Protein AF-A0A7C9ATZ8-F1 (afdb_monomer)

Nearest PDB structures (foldseek):
  5lpb-assembly1_A  TM=9.122E-01  e=1.157E-03  Arabidopsis thaliana
  5lpy-assembly1_A  TM=8.855E-01  e=8.887E-04  Arabidopsis thaliana
  7xdw-assembly2_B  TM=9.129E-01  e=1.720E-03  Arabidopsis thaliana
  4oh4-assembly1_A  TM=7.050E-01  e=2.556E-03  Arabidopsis thaliana
  4l68-assembly2_B  TM=7.788E-01  e=1.092E-02  Arabidopsis thaliana

Secondary structure (DSSP, 8-state):
---S------SSHHHHHHHHHHHHHHHHHHHHHHHHHHHTTS----------------TTSPPP--HHHHHHHTTTT-GGGEEEEETTEEEEEEEEETTEEEEEEEEE-TT--

Structure (mmCIF, N/CA/C/O backbone):
data_AF-A0A7C9ATZ8-F1
#
_entry.id   AF-A0A7C9ATZ8-F1
#
loop_
_atom_site.group_PDB
_atom_site.id
_atom_site.type_symbol
_atom_site.label_atom_id
_atom_site.label_alt_id
_atom_site.label_comp_id
_atom_site.label_asym_id
_atom_site.label_entity_id
_atom_site.label_seq_id
_atom_site.pdbx_PDB_ins_code
_atom_site.Cartn_x
_atom_site.Cartn_y
_atom_site.Cartn_z
_atom_site.occupancy
_atom_site.B_iso_or_equiv
_atom_site.auth_seq_id
_atom_site.auth_comp_id
_atom_site.auth_asym_id
_atom_site.auth_atom_id
_atom_site.pdbx_PDB_model_num
ATOM 1 N N . SER A 1 1 ? -59.088 -15.092 69.785 1.00 48.22 1 SER A N 1
ATOM 2 C CA . SER A 1 1 ? -58.626 -14.374 68.581 1.00 48.22 1 SER A CA 1
ATOM 3 C C . SER A 1 1 ? -57.239 -13.803 68.798 1.00 48.22 1 SER A C 1
ATOM 5 O O . SER A 1 1 ? -57.115 -12.640 69.154 1.00 48.22 1 SER A O 1
ATOM 7 N N . SER A 1 2 ? -56.191 -14.609 68.631 1.00 49.94 2 SER A N 1
ATOM 8 C CA . SER A 1 2 ? -54.806 -14.124 68.752 1.00 49.94 2 SER A CA 1
ATOM 9 C C . SER A 1 2 ? -53.805 -15.005 67.993 1.00 49.94 2 SER A C 1
ATOM 11 O O . SER A 1 2 ? -52.678 -15.170 68.438 1.00 49.94 2 SER A O 1
ATOM 13 N N . ASP A 1 3 ? -54.200 -15.534 66.828 1.00 55.25 3 ASP A N 1
ATOM 14 C CA . ASP A 1 3 ? -53.358 -16.411 65.989 1.00 55.25 3 ASP A CA 1
ATOM 15 C C . ASP A 1 3 ? -53.046 -15.830 64.600 1.00 55.25 3 ASP A C 1
ATOM 17 O O . ASP A 1 3 ? -52.669 -16.554 63.686 1.00 55.25 3 ASP A O 1
ATOM 21 N N . LEU A 1 4 ? -53.168 -14.510 64.411 1.00 59.16 4 LEU A N 1
ATOM 22 C CA . LEU A 1 4 ? -52.884 -13.874 63.112 1.00 59.16 4 LEU A CA 1
ATOM 23 C C . LEU A 1 4 ? -51.685 -12.919 63.103 1.00 59.16 4 LEU A C 1
ATOM 25 O O . LEU A 1 4 ? -51.426 -12.272 62.094 1.00 59.16 4 LEU A O 1
ATOM 29 N N . ALA A 1 5 ? -50.895 -12.853 64.175 1.00 56.62 5 ALA A N 1
ATOM 30 C CA . ALA A 1 5 ? -49.769 -11.918 64.255 1.00 56.62 5 ALA A CA 1
ATOM 31 C C . ALA A 1 5 ? -48.405 -12.606 64.425 1.00 56.62 5 ALA A C 1
ATOM 33 O O . ALA A 1 5 ? -47.519 -12.085 65.101 1.00 56.62 5 ALA A O 1
ATOM 34 N N . ARG A 1 6 ? -48.176 -13.762 63.785 1.00 53.50 6 ARG A N 1
ATOM 35 C CA . ARG A 1 6 ? -46.833 -14.366 63.720 1.00 53.50 6 ARG A CA 1
ATOM 36 C C . ARG A 1 6 ? -46.108 -13.989 62.424 1.00 53.50 6 ARG A C 1
ATOM 38 O O . ARG A 1 6 ? -46.007 -14.764 61.487 1.00 53.50 6 ARG A O 1
ATOM 45 N N . LYS A 1 7 ? -45.537 -12.780 62.447 1.00 45.62 7 LYS A N 1
ATOM 46 C CA . LYS A 1 7 ? -44.174 -12.464 61.970 1.00 45.62 7 LYS A CA 1
ATOM 47 C C . LYS A 1 7 ? -43.779 -13.019 60.581 1.00 45.62 7 LYS A C 1
ATOM 49 O O . LYS A 1 7 ? -43.019 -13.978 60.485 1.00 45.62 7 LYS A O 1
ATOM 54 N N . SER A 1 8 ? -44.154 -12.312 59.512 1.00 55.81 8 SER A N 1
ATOM 55 C CA . SER A 1 8 ? -43.535 -12.443 58.181 1.00 55.81 8 SER A CA 1
ATOM 56 C C . SER A 1 8 ? -42.420 -11.407 58.023 1.00 55.81 8 SER A C 1
ATOM 58 O O . SER A 1 8 ? -42.693 -10.228 57.811 1.00 55.81 8 SER A O 1
ATOM 60 N N . LYS A 1 9 ? -41.155 -11.815 58.195 1.00 56.09 9 LYS A N 1
ATOM 61 C CA . LYS A 1 9 ? -39.989 -10.931 57.973 1.00 56.09 9 LYS A CA 1
ATOM 62 C C . LYS A 1 9 ? -38.839 -11.570 57.180 1.00 56.09 9 LYS A C 1
ATOM 64 O O . LYS A 1 9 ? -37.805 -10.934 57.033 1.00 56.09 9 LYS A O 1
ATOM 69 N N . ASN A 1 10 ? -39.011 -12.776 56.625 1.00 53.16 1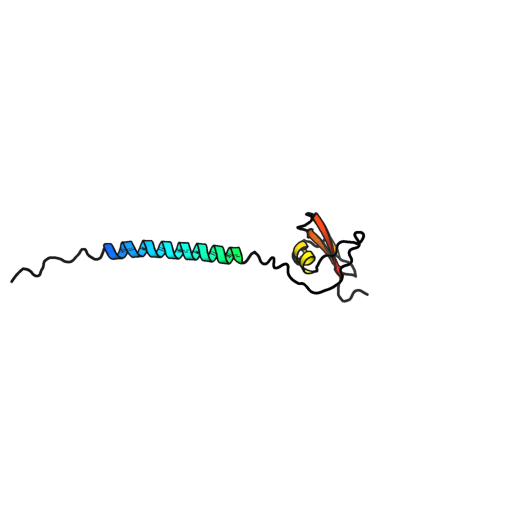0 ASN A N 1
ATOM 70 C CA . ASN A 1 10 ? -37.886 -13.561 56.087 1.00 53.16 10 ASN A CA 1
ATOM 71 C C . ASN A 1 10 ? -38.050 -14.037 54.625 1.00 53.16 10 ASN A C 1
ATOM 73 O O . ASN A 1 10 ? -37.342 -14.942 54.204 1.00 53.16 10 ASN A O 1
ATOM 77 N N . THR A 1 11 ? -38.934 -13.439 53.819 1.00 54.25 11 THR A N 1
ATOM 78 C CA . THR A 1 11 ? -39.094 -13.789 52.385 1.00 54.25 11 THR A CA 1
ATOM 79 C C . THR A 1 11 ? -38.279 -12.912 51.425 1.00 54.25 11 THR A C 1
ATOM 81 O O . THR A 1 11 ? -38.209 -13.205 50.238 1.00 54.25 11 THR A O 1
ATOM 84 N N . LYS A 1 12 ? -37.621 -11.849 51.912 1.00 48.34 12 LYS A N 1
ATOM 85 C CA . LYS A 1 12 ? -36.916 -10.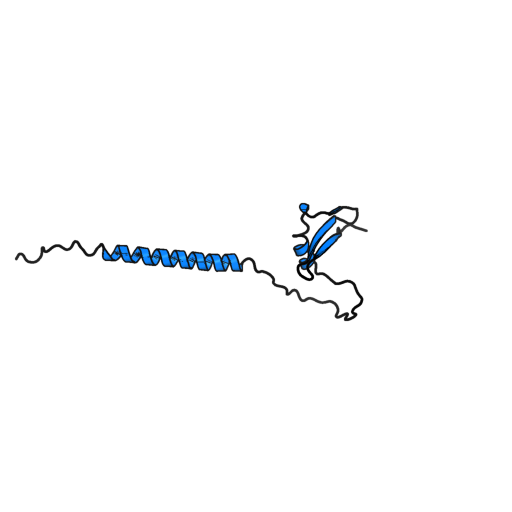874 51.053 1.00 48.34 12 LYS A CA 1
ATOM 86 C C . LYS A 1 12 ? -35.474 -11.260 50.694 1.00 48.34 12 LYS A C 1
ATOM 88 O O . LYS A 1 12 ? -34.939 -10.746 49.721 1.00 48.34 12 LYS A O 1
ATOM 93 N N . VAL A 1 13 ? -34.849 -12.169 51.445 1.00 54.44 13 VAL A N 1
ATOM 94 C CA . VAL A 1 13 ? -33.420 -12.506 51.275 1.00 54.44 13 VAL A CA 1
ATOM 95 C C . VAL A 1 13 ? -33.188 -13.494 50.119 1.00 54.44 13 VAL A C 1
ATOM 97 O O . VAL A 1 13 ? -32.158 -13.426 49.459 1.00 54.44 13 VAL A O 1
ATOM 100 N N . GLY A 1 14 ? -34.169 -14.347 49.798 1.00 53.31 14 GLY A N 1
ATOM 101 C CA . GLY A 1 14 ? -34.079 -15.309 48.686 1.00 53.31 14 GLY A CA 1
ATOM 102 C C . GLY A 1 14 ? -34.322 -14.722 47.289 1.00 53.31 14 GLY A C 1
ATOM 103 O O . GLY A 1 14 ? -33.989 -15.361 46.298 1.00 53.31 14 GLY A O 1
ATOM 104 N N . LEU A 1 15 ? -34.884 -13.510 47.193 1.00 56.03 15 LEU A N 1
ATOM 105 C CA . LEU A 1 15 ? -35.163 -12.846 45.911 1.00 56.03 15 LEU A CA 1
ATOM 106 C C . LEU A 1 15 ? -33.941 -12.079 45.375 1.00 56.03 15 LEU A C 1
ATOM 108 O O . LEU A 1 15 ? -33.741 -11.982 44.168 1.00 56.03 15 LEU A O 1
ATOM 112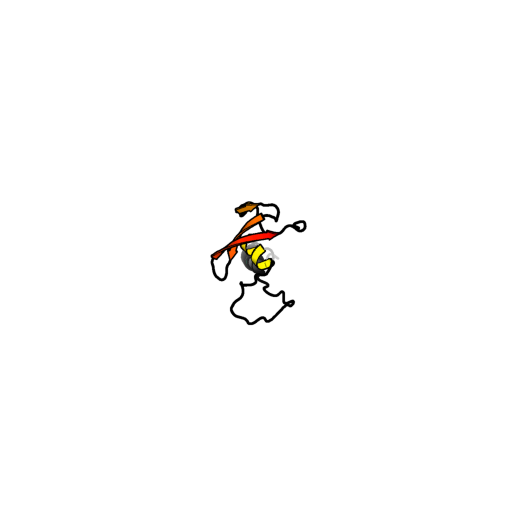 N N . VAL A 1 16 ? -33.101 -11.557 46.274 1.00 55.62 16 VAL A N 1
ATOM 113 C CA . VAL A 1 16 ? -31.932 -10.731 45.923 1.00 55.62 16 VAL A CA 1
ATOM 114 C C . VAL A 1 16 ? -30.755 -11.589 45.447 1.00 55.62 16 VAL A C 1
ATOM 116 O O . VAL A 1 16 ? -30.031 -11.185 44.540 1.00 55.62 16 VAL A O 1
ATOM 119 N N . SER A 1 17 ? -30.584 -12.798 45.994 1.00 57.81 17 SER A N 1
ATOM 120 C CA . SER A 1 17 ? -29.491 -13.701 45.604 1.00 57.81 17 SER A CA 1
ATOM 121 C C . SER A 1 17 ? -29.636 -14.241 44.176 1.00 57.81 17 SER A C 1
ATOM 123 O O . SER A 1 17 ? -28.631 -14.423 43.491 1.00 57.81 17 SER A O 1
ATOM 125 N N . GLY A 1 18 ? -30.867 -14.432 43.689 1.00 59.75 18 GLY A N 1
ATOM 126 C CA . GLY A 1 18 ? -31.129 -14.868 42.312 1.00 59.75 18 GLY A CA 1
ATOM 127 C C . GLY A 1 18 ? -30.808 -13.804 41.255 1.00 59.75 18 GLY A C 1
ATOM 128 O O . GLY A 1 18 ? -30.357 -14.138 40.162 1.00 59.75 18 GLY A O 1
ATOM 129 N N . ALA A 1 19 ? -30.970 -12.519 41.587 1.00 62.94 19 ALA A N 1
ATOM 130 C CA . ALA A 1 19 ? -30.772 -11.422 40.637 1.00 62.94 19 ALA A CA 1
ATOM 131 C C . ALA A 1 19 ? -29.298 -11.230 40.231 1.00 62.94 19 ALA A C 1
ATOM 133 O O . ALA A 1 19 ? -29.011 -10.843 39.099 1.00 62.94 19 ALA A O 1
ATOM 134 N N . ILE A 1 20 ? -28.359 -11.536 41.133 1.00 69.06 20 ILE A N 1
ATOM 135 C CA . ILE A 1 20 ? -26.919 -11.366 40.894 1.00 69.06 20 ILE A CA 1
ATOM 136 C C . ILE A 1 20 ? -26.408 -12.415 39.899 1.00 69.06 20 ILE A C 1
ATOM 138 O O . ILE A 1 20 ? -25.679 -12.092 38.968 1.00 69.06 20 ILE A O 1
ATOM 142 N N . VAL A 1 21 ? -26.823 -13.675 40.041 1.00 74.38 21 VAL A N 1
ATOM 143 C CA . VAL A 1 21 ? -26.334 -14.759 39.172 1.00 74.38 21 VAL A CA 1
ATOM 144 C C . VAL A 1 21 ? -26.769 -14.540 37.717 1.00 74.38 21 VAL A C 1
ATOM 146 O O . VAL A 1 21 ? -25.978 -14.728 36.795 1.00 74.38 21 VAL A O 1
ATOM 149 N N . VAL A 1 22 ? -27.996 -14.060 37.504 1.00 74.62 22 VAL A N 1
ATOM 150 C CA . VAL A 1 22 ? -28.538 -13.795 36.161 1.00 74.62 22 VAL A CA 1
ATOM 151 C C . VAL A 1 22 ? -27.864 -12.587 35.497 1.00 74.62 22 VAL A C 1
ATOM 153 O O . VAL A 1 22 ? -27.627 -12.606 34.284 1.00 74.62 22 VAL A O 1
ATOM 156 N N . SER A 1 23 ? -27.506 -11.552 36.268 1.00 76.94 23 SER A N 1
ATOM 157 C CA . SER A 1 23 ? -26.829 -10.371 35.719 1.00 76.94 23 SER A CA 1
ATOM 158 C C . SER A 1 23 ? -25.408 -10.691 35.245 1.00 76.94 23 SER A C 1
ATOM 160 O O . SER A 1 23 ? -25.042 -10.315 34.130 1.00 76.94 23 SER A O 1
ATOM 162 N N . PHE A 1 24 ? -24.639 -11.465 36.017 1.00 81.38 24 PHE A N 1
ATOM 163 C CA . PHE A 1 24 ? -23.293 -11.894 35.620 1.00 81.38 24 PHE A CA 1
ATOM 164 C C . PHE A 1 24 ? -23.301 -12.781 34.368 1.00 81.38 24 PHE A C 1
ATOM 166 O O . PHE A 1 24 ? -22.479 -12.577 33.473 1.00 81.38 24 PHE A O 1
ATOM 173 N N . LEU A 1 25 ? -24.251 -13.714 34.259 1.00 82.06 25 LEU A N 1
ATOM 174 C CA . LEU A 1 25 ? -24.414 -14.560 33.068 1.00 82.06 25 LEU A CA 1
ATOM 175 C C . LEU A 1 25 ? -24.747 -13.741 31.814 1.00 82.06 25 LEU A C 1
ATOM 177 O O . LEU A 1 25 ? -24.194 -13.998 30.745 1.00 82.06 25 LEU A O 1
ATOM 181 N N . SER A 1 26 ? -25.596 -12.723 31.953 1.00 81.69 26 SER A N 1
ATOM 182 C CA . SER A 1 26 ? -26.004 -11.859 30.838 1.00 81.69 26 SER A CA 1
ATOM 183 C C . SER A 1 26 ? -24.854 -10.975 30.347 1.00 81.69 26 SER A C 1
ATOM 185 O O . SER A 1 26 ? -24.646 -10.843 29.142 1.00 81.69 26 SER A O 1
ATOM 187 N N . ILE A 1 27 ? -24.060 -10.420 31.270 1.00 85.31 27 ILE A N 1
ATOM 188 C CA . ILE A 1 27 ? -22.859 -9.638 30.939 1.00 85.31 27 ILE A CA 1
ATOM 189 C C . ILE A 1 27 ? -21.805 -10.536 30.284 1.00 85.31 27 ILE A C 1
ATOM 191 O O . ILE A 1 27 ? -21.238 -10.158 29.263 1.00 85.31 27 ILE A O 1
ATOM 195 N N . GLY A 1 28 ? -21.573 -11.740 30.817 1.00 85.19 28 GLY A N 1
ATOM 196 C CA . GLY A 1 28 ? -20.629 -12.701 30.243 1.00 85.19 28 GLY A CA 1
ATOM 197 C C . GLY A 1 28 ? -20.995 -13.103 28.813 1.00 85.19 28 GLY A C 1
ATOM 198 O O . GLY A 1 28 ? -20.159 -13.008 27.918 1.00 85.19 28 GLY A O 1
ATOM 199 N N . LEU A 1 29 ? -22.255 -13.478 28.568 1.00 87.94 29 LEU A N 1
ATOM 200 C CA . LEU A 1 29 ? -22.752 -13.810 27.227 1.00 87.94 29 LEU A CA 1
ATOM 201 C C . LEU A 1 29 ? -22.724 -12.605 26.281 1.00 87.94 29 LEU A C 1
ATOM 203 O O . LEU A 1 29 ? -22.360 -12.759 25.117 1.00 87.94 29 LEU A O 1
ATOM 207 N N . GLY A 1 30 ? -23.047 -11.406 26.773 1.00 88.81 30 GLY A N 1
ATOM 208 C CA . GLY A 1 30 ? -22.943 -10.164 26.010 1.00 88.81 30 GLY A CA 1
ATOM 209 C C . GLY A 1 30 ? -21.504 -9.842 25.610 1.00 88.81 30 GLY A C 1
ATOM 210 O O . GLY A 1 30 ? -21.263 -9.503 24.457 1.00 88.81 30 GLY A O 1
ATOM 211 N N . LEU A 1 31 ? -20.534 -10.012 26.515 1.00 90.00 31 LEU A N 1
ATOM 212 C CA . LEU A 1 31 ? -19.110 -9.822 26.229 1.00 90.00 31 LEU A CA 1
ATOM 213 C C . LEU A 1 31 ? -18.568 -10.895 25.291 1.00 90.00 31 LEU A C 1
ATOM 215 O O . LEU A 1 31 ? -17.832 -10.551 24.379 1.00 90.00 31 LEU A O 1
ATOM 219 N N . VAL A 1 32 ? -18.938 -12.167 25.461 1.00 88.44 32 VAL A N 1
ATOM 220 C CA . VAL A 1 32 ? -18.531 -13.243 24.543 1.00 88.44 32 VAL A CA 1
ATOM 221 C C . VAL A 1 32 ? -19.147 -13.025 23.168 1.00 88.44 32 VAL A C 1
ATOM 223 O O . VAL A 1 32 ? -18.430 -13.100 22.180 1.00 88.44 32 VAL A O 1
ATOM 226 N N . GLY A 1 33 ? -20.435 -12.687 23.087 1.00 86.50 33 GLY A N 1
ATOM 227 C CA . GLY A 1 33 ? -21.120 -12.357 21.839 1.00 86.50 33 GLY A CA 1
ATOM 228 C C . GLY A 1 33 ? -20.541 -11.111 21.173 1.00 86.50 33 GLY A C 1
ATOM 229 O O . GLY A 1 33 ? -20.274 -11.136 19.979 1.00 86.50 33 GLY A O 1
ATOM 230 N N . PHE A 1 34 ? -20.252 -10.055 21.935 1.00 85.81 34 PHE A N 1
ATOM 231 C CA . PHE A 1 34 ? -19.586 -8.847 21.447 1.00 85.81 34 PHE A CA 1
ATOM 232 C C . PHE A 1 34 ? -18.135 -9.111 21.058 1.00 85.81 34 PHE A C 1
ATOM 234 O O . PHE A 1 34 ? -17.684 -8.576 20.059 1.00 85.81 34 PHE A O 1
ATOM 241 N N . MET A 1 35 ? -17.399 -9.958 21.778 1.00 81.00 35 MET A N 1
ATOM 242 C CA . MET A 1 35 ? -16.057 -10.386 21.386 1.00 81.00 35 MET A CA 1
ATOM 243 C C . MET A 1 35 ? -16.119 -11.246 20.138 1.00 81.00 35 MET A C 1
ATOM 245 O O . MET A 1 35 ? -15.275 -11.076 19.278 1.00 81.00 35 MET A O 1
ATOM 249 N N . TRP A 1 36 ? -17.101 -12.129 19.986 1.00 80.69 36 TRP A N 1
ATOM 250 C CA . TRP A 1 36 ? -17.267 -12.911 18.767 1.00 80.69 36 TRP A CA 1
ATOM 251 C C . TRP A 1 36 ? -17.695 -12.016 17.612 1.00 80.69 36 TRP A C 1
ATOM 253 O O . TRP A 1 36 ? -17.178 -12.170 16.520 1.00 80.69 36 TRP A O 1
ATOM 263 N N . TRP A 1 37 ? -18.539 -11.014 17.844 1.00 74.69 37 TRP A N 1
ATOM 264 C CA . TRP A 1 37 ? -18.963 -10.071 16.814 1.00 74.69 37 TRP A CA 1
ATOM 265 C C . TRP A 1 37 ? -17.844 -9.102 16.427 1.00 74.69 37 TRP A C 1
ATOM 267 O O . TRP A 1 37 ? -17.566 -8.920 15.244 1.00 74.69 37 TRP A O 1
ATOM 277 N N . ARG A 1 38 ? -17.132 -8.551 17.411 1.00 73.62 38 ARG A N 1
ATOM 278 C CA . ARG A 1 38 ? -15.976 -7.673 17.217 1.00 73.62 38 ARG A CA 1
ATOM 279 C C . ARG A 1 38 ? -14.818 -8.438 16.587 1.00 73.62 38 ARG A C 1
ATOM 281 O O . ARG A 1 38 ? -14.241 -7.957 15.629 1.00 73.62 38 ARG A O 1
ATOM 288 N N . ARG A 1 39 ? -14.539 -9.665 17.035 1.00 59.78 39 ARG A N 1
ATOM 289 C CA . ARG A 1 39 ? -13.475 -10.517 16.478 1.00 59.78 39 ARG A CA 1
ATOM 290 C C . ARG A 1 39 ? -13.853 -11.134 15.130 1.00 59.78 39 ARG A C 1
ATOM 292 O O . ARG A 1 39 ? -12.966 -11.431 14.345 1.00 59.78 39 ARG A O 1
ATOM 299 N N . ARG A 1 40 ? -15.147 -11.280 14.821 1.00 54.72 40 ARG A N 1
ATOM 300 C CA . ARG A 1 40 ? -15.641 -11.659 13.483 1.00 54.72 40 ARG A CA 1
ATOM 301 C C . ARG A 1 40 ? -15.778 -10.459 12.541 1.00 54.72 40 ARG A C 1
ATOM 303 O O . ARG A 1 40 ? -16.043 -10.654 11.362 1.00 54.72 40 ARG A O 1
ATOM 310 N N . SER A 1 41 ? -15.557 -9.239 13.032 1.00 53.50 41 SER A N 1
ATOM 311 C CA . SER A 1 41 ? -15.493 -8.036 12.195 1.00 53.50 41 SER A CA 1
ATOM 312 C C . SER A 1 41 ? -14.096 -7.779 11.612 1.00 53.50 41 SER A C 1
ATOM 314 O O . SER A 1 41 ? -13.978 -6.941 10.728 1.00 53.50 41 SER A O 1
ATOM 316 N N . ASP A 1 42 ? -13.080 -8.557 12.008 1.00 59.59 42 ASP A N 1
ATOM 317 C CA . ASP A 1 42 ? -11.705 -8.483 11.483 1.00 59.59 42 ASP A CA 1
ATOM 318 C C . ASP A 1 42 ? -11.337 -9.703 10.611 1.00 59.59 42 ASP A C 1
ATOM 320 O O . ASP A 1 42 ? -10.206 -10.185 10.611 1.00 59.59 42 ASP A O 1
ATOM 324 N N . ALA A 1 43 ? -12.310 -10.234 9.867 1.00 55.22 43 ALA A N 1
ATOM 325 C CA . ALA A 1 43 ? -12.090 -11.258 8.845 1.00 55.22 43 ALA A CA 1
ATOM 326 C C . ALA A 1 43 ? -13.021 -11.032 7.645 1.00 55.22 43 ALA A C 1
ATOM 328 O O . ALA A 1 43 ? -13.851 -11.871 7.303 1.00 55.22 43 ALA A O 1
ATOM 329 N N . LYS A 1 44 ? -12.890 -9.865 7.011 1.00 50.59 44 LYS A N 1
ATOM 330 C CA . LYS A 1 44 ? -13.255 -9.688 5.602 1.00 50.59 44 LYS A CA 1
ATOM 331 C C . LYS A 1 44 ? -12.007 -9.952 4.766 1.00 50.59 44 LYS A C 1
ATOM 333 O O . LYS A 1 44 ? -11.273 -9.044 4.395 1.00 50.59 44 LYS A O 1
ATOM 338 N N . ASP A 1 45 ? -11.712 -11.242 4.623 1.00 51.72 45 ASP A N 1
ATOM 339 C CA . ASP A 1 45 ? -10.899 -11.775 3.530 1.00 51.72 45 ASP A CA 1
ATOM 340 C C . ASP A 1 45 ? -11.866 -12.448 2.548 1.00 51.72 45 ASP A C 1
ATOM 342 O O . ASP A 1 45 ? -11.845 -13.650 2.296 1.00 51.72 45 ASP A O 1
ATOM 346 N N . ASP A 1 46 ? -12.819 -11.655 2.071 1.00 46.03 46 ASP A N 1
ATOM 347 C CA . ASP A 1 46 ? -13.699 -11.941 0.951 1.00 46.03 46 ASP A CA 1
ATOM 348 C C . ASP A 1 46 ? -12.891 -11.815 -0.345 1.00 46.03 46 ASP A C 1
ATOM 350 O O . ASP A 1 46 ? -13.055 -10.909 -1.160 1.00 46.03 46 ASP A O 1
ATOM 354 N N . GLY A 1 47 ? -11.987 -12.780 -0.522 1.00 52.53 47 GLY A N 1
ATOM 355 C CA . GLY A 1 47 ? -11.331 -13.099 -1.781 1.00 52.53 47 GLY A CA 1
ATOM 356 C C . GLY A 1 47 ? -12.320 -13.665 -2.800 1.00 52.53 47 GLY A C 1
ATOM 357 O O . GLY A 1 47 ? -12.203 -14.819 -3.199 1.00 52.53 47 GLY A O 1
ATOM 358 N N . MET A 1 48 ? -13.292 -12.861 -3.231 1.00 49.62 48 MET A N 1
ATOM 359 C CA . MET A 1 48 ? -14.077 -13.148 -4.428 1.00 49.62 48 MET A CA 1
ATOM 360 C C . MET A 1 48 ? -14.544 -11.856 -5.100 1.00 49.62 48 MET A C 1
ATOM 362 O O . MET A 1 48 ? -15.656 -11.382 -4.902 1.00 49.62 48 MET A O 1
ATOM 366 N N . VAL A 1 49 ? -13.677 -11.315 -5.953 1.00 46.50 49 VAL A N 1
ATOM 367 C CA . VAL A 1 49 ? -14.105 -10.572 -7.143 1.00 46.50 49 VAL A CA 1
ATOM 368 C C . VAL A 1 49 ? -13.567 -11.323 -8.347 1.00 46.50 49 VAL A C 1
ATOM 370 O O . VAL A 1 49 ? -12.461 -11.102 -8.831 1.00 46.50 49 VAL A O 1
ATOM 373 N N . SER A 1 50 ? -14.365 -12.296 -8.763 1.00 56.53 50 SER A N 1
ATOM 374 C CA . SER A 1 50 ? -14.381 -12.829 -10.111 1.00 56.53 50 SER A CA 1
ATOM 375 C C . SER A 1 50 ? -14.993 -11.772 -11.029 1.00 56.53 50 SER A C 1
ATOM 377 O O . SER A 1 50 ? -16.204 -11.575 -10.980 1.00 56.53 50 SER A O 1
ATOM 379 N N . ASP A 1 51 ? -14.167 -11.111 -11.840 1.00 43.38 51 ASP A N 1
ATOM 380 C CA . ASP A 1 51 ? -14.576 -10.694 -13.184 1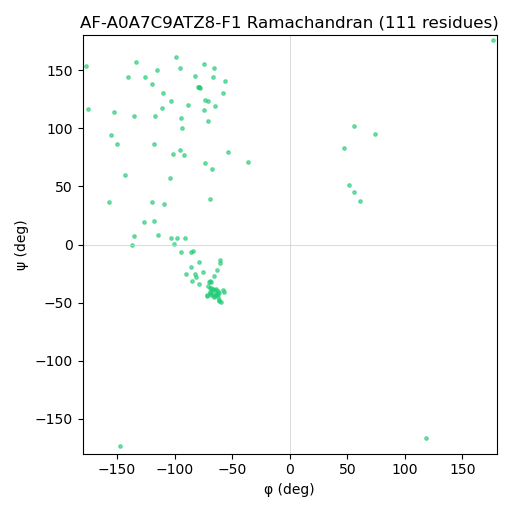.00 43.38 51 ASP A CA 1
ATOM 381 C C . ASP A 1 51 ? -13.343 -10.537 -14.098 1.00 43.38 51 ASP A C 1
ATOM 383 O O . ASP A 1 51 ? -12.639 -9.531 -14.088 1.00 43.38 51 ASP A O 1
ATOM 387 N N . LEU A 1 52 ? -13.064 -11.630 -14.815 1.00 57.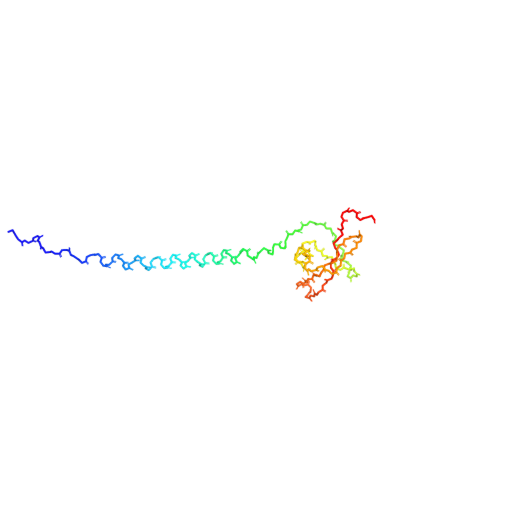84 52 LEU A N 1
ATOM 388 C CA . LEU A 1 52 ? -12.639 -11.689 -16.218 1.00 57.84 52 LEU A CA 1
ATOM 389 C C . LEU A 1 52 ? -11.388 -10.901 -16.663 1.00 57.84 52 LEU A C 1
ATOM 391 O O . LEU A 1 52 ? -11.445 -9.728 -17.024 1.00 57.84 52 LEU A O 1
ATOM 395 N N . SER A 1 53 ? -10.269 -11.615 -16.825 1.00 44.28 53 SER A N 1
ATOM 396 C CA . SER A 1 53 ? -9.612 -11.745 -18.144 1.00 44.28 53 SER A CA 1
ATOM 397 C C . SER A 1 53 ? -8.412 -12.698 -18.099 1.00 44.28 53 SER A C 1
ATOM 399 O O . SER A 1 53 ? -7.384 -12.449 -17.464 1.00 44.28 53 SER A O 1
ATOM 401 N N . ASP A 1 54 ? -8.582 -13.768 -18.867 1.00 49.16 54 ASP A N 1
ATOM 402 C CA . ASP A 1 54 ? -7.559 -14.610 -19.474 1.00 49.16 54 ASP A CA 1
ATOM 403 C C . ASP A 1 54 ? -6.787 -15.564 -18.563 1.00 49.16 54 ASP A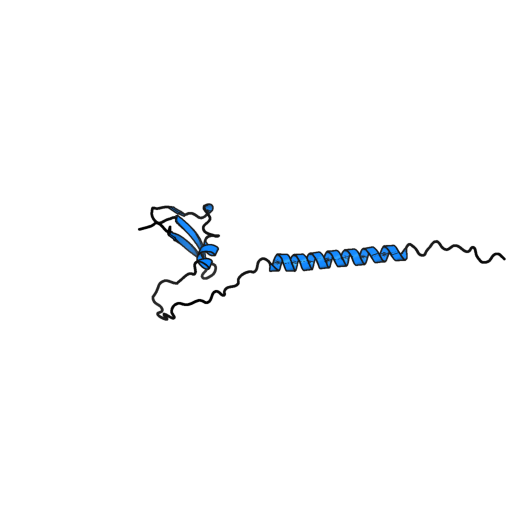 C 1
ATOM 405 O O . ASP A 1 54 ? -5.716 -15.252 -18.030 1.00 49.16 54 ASP A O 1
ATOM 409 N N . ASP A 1 55 ? -7.317 -16.789 -18.544 1.00 49.38 55 ASP A N 1
ATOM 410 C CA . ASP A 1 55 ? -6.595 -18.046 -18.772 1.00 49.38 55 ASP A CA 1
ATOM 411 C C . ASP A 1 55 ? -5.489 -17.909 -19.838 1.00 49.38 55 ASP A C 1
ATOM 413 O O . ASP A 1 55 ? -5.563 -18.450 -20.941 1.00 49.38 55 ASP A O 1
ATOM 417 N N . PHE A 1 56 ? -4.407 -17.209 -19.509 1.00 55.19 56 PHE A N 1
ATOM 418 C CA . PHE A 1 56 ? -3.124 -17.470 -20.142 1.00 55.19 56 PHE A CA 1
ATOM 419 C C . PHE A 1 56 ? -2.282 -18.294 -19.179 1.00 55.19 56 PHE A C 1
ATOM 421 O O . PHE A 1 56 ? -1.376 -17.802 -18.502 1.00 55.19 56 PHE A O 1
ATOM 428 N N . GLU A 1 57 ? -2.618 -19.584 -19.136 1.00 54.66 57 GLU A N 1
ATOM 429 C CA . GLU A 1 57 ? -1.674 -20.665 -18.877 1.00 54.66 57 GLU A CA 1
ATOM 430 C C . GLU A 1 57 ? -0.493 -20.560 -19.856 1.00 54.66 57 GLU A C 1
ATOM 432 O O . GLU A 1 57 ? -0.383 -21.267 -20.854 1.00 54.66 57 GLU A O 1
ATOM 437 N N . SER A 1 58 ? 0.439 -19.664 -19.562 1.00 57.81 58 SER A N 1
ATOM 438 C CA . SER A 1 58 ? 1.813 -19.798 -20.021 1.00 57.81 58 SER A CA 1
ATOM 439 C C . SER A 1 58 ? 2.702 -19.474 -18.829 1.00 57.81 58 SER A C 1
ATOM 441 O O . SER A 1 58 ? 2.727 -18.341 -18.342 1.00 57.81 58 SER A O 1
ATOM 443 N N . GLY A 1 59 ? 3.376 -20.490 -18.299 1.00 58.53 59 GLY A N 1
ATOM 444 C CA . GLY A 1 59 ? 4.197 -20.419 -17.088 1.00 58.53 59 GLY A CA 1
ATOM 445 C C . GLY A 1 59 ? 5.487 -19.598 -17.225 1.00 58.53 59 GLY A C 1
ATOM 446 O O . GLY A 1 59 ? 6.516 -20.009 -16.701 1.00 58.53 59 GLY A O 1
ATOM 447 N N . THR A 1 60 ? 5.463 -18.466 -17.933 1.00 67.25 60 THR A N 1
ATOM 448 C CA . THR A 1 60 ? 6.649 -17.661 -18.285 1.00 67.25 60 THR A CA 1
ATOM 449 C C . THR A 1 60 ? 6.469 -16.141 -18.131 1.00 67.25 60 THR A C 1
ATOM 451 O O . THR A 1 60 ? 7.420 -15.400 -18.373 1.00 67.25 60 THR A O 1
ATOM 454 N N . GLY A 1 61 ? 5.298 -15.646 -17.706 1.00 74.00 61 GLY A N 1
ATOM 455 C CA . GLY A 1 61 ? 5.031 -14.207 -17.520 1.00 74.00 61 GLY A CA 1
ATOM 456 C C . GLY A 1 61 ? 5.159 -13.705 -16.069 1.00 74.00 61 GLY A C 1
ATOM 457 O O . GLY A 1 61 ? 5.083 -14.504 -15.133 1.00 74.00 61 GLY A O 1
ATOM 458 N N . PRO A 1 62 ? 5.312 -12.381 -15.841 1.00 79.44 62 PRO A N 1
ATOM 459 C CA . PRO A 1 62 ? 5.242 -11.799 -14.502 1.00 79.44 62 PRO A CA 1
ATOM 460 C C . PRO A 1 62 ? 3.920 -12.138 -13.809 1.00 79.44 62 PRO A C 1
ATOM 462 O O . PRO A 1 62 ? 2.854 -12.100 -14.427 1.00 79.44 62 PRO A O 1
ATOM 465 N N . ARG A 1 63 ? 3.981 -12.417 -12.504 1.00 84.00 63 ARG A N 1
ATOM 466 C CA . ARG A 1 63 ? 2.785 -12.659 -11.694 1.00 84.00 63 ARG A CA 1
ATOM 467 C C . ARG A 1 63 ? 1.849 -11.446 -11.758 1.00 84.00 63 ARG A C 1
ATOM 469 O O . ARG A 1 63 ? 2.269 -10.318 -11.506 1.00 84.00 63 ARG A O 1
ATOM 476 N N . ARG A 1 64 ? 0.569 -11.692 -12.046 1.00 84.56 64 ARG A N 1
ATOM 477 C CA . ARG A 1 64 ? -0.488 -10.678 -11.957 1.00 84.56 64 ARG A CA 1
ATOM 478 C C . ARG A 1 64 ? -0.916 -10.508 -10.497 1.00 84.56 64 ARG A C 1
ATOM 480 O O . ARG A 1 64 ? -1.116 -11.495 -9.794 1.00 84.56 64 ARG A O 1
ATOM 487 N N . PHE A 1 65 ? -1.065 -9.258 -10.073 1.00 87.44 65 PHE A N 1
ATOM 488 C CA . PHE A 1 65 ? -1.569 -8.875 -8.756 1.00 87.44 65 PHE A CA 1
ATOM 489 C C . PHE A 1 65 ? -2.834 -8.050 -8.938 1.00 87.44 65 PHE A C 1
ATOM 491 O O . PHE A 1 65 ? -2.890 -7.178 -9.810 1.00 87.44 65 PHE A O 1
ATOM 498 N N . THR A 1 66 ? -3.843 -8.292 -8.108 1.00 90.50 66 THR A N 1
ATOM 499 C CA . THR A 1 66 ? -5.029 -7.429 -8.110 1.00 90.50 66 THR A CA 1
ATOM 500 C C . THR A 1 66 ? -4.705 -6.094 -7.441 1.00 90.50 66 THR A C 1
ATOM 502 O O . THR A 1 66 ? -3.825 -6.005 -6.582 1.00 90.50 66 THR A O 1
ATOM 505 N N . TYR A 1 67 ? -5.445 -5.036 -7.786 1.00 91.88 67 TYR A N 1
ATOM 506 C CA . TYR A 1 67 ? -5.298 -3.756 -7.089 1.00 91.88 67 TYR A CA 1
ATOM 507 C C . TYR A 1 67 ? -5.538 -3.904 -5.581 1.00 91.88 67 TYR A C 1
ATOM 509 O O . TYR A 1 67 ? -4.796 -3.330 -4.792 1.00 91.88 67 TYR A O 1
ATOM 517 N N . ALA A 1 68 ? -6.536 -4.698 -5.178 1.00 92.25 68 ALA A N 1
ATOM 518 C CA . ALA A 1 68 ? -6.840 -4.954 -3.773 1.00 92.25 68 ALA A CA 1
ATOM 519 C C . ALA A 1 68 ? -5.668 -5.630 -3.043 1.00 92.25 68 ALA A C 1
ATOM 521 O O . ALA A 1 68 ? -5.326 -5.226 -1.932 1.00 92.25 68 ALA A O 1
ATOM 522 N N . GLU A 1 69 ? -5.006 -6.596 -3.684 1.00 92.00 69 GLU A N 1
ATOM 523 C CA . GLU A 1 69 ? -3.813 -7.253 -3.142 1.00 92.00 69 GLU A CA 1
ATOM 524 C C . GLU A 1 69 ? -2.670 -6.252 -2.933 1.00 92.00 69 GLU A C 1
ATOM 526 O O . GLU A 1 69 ? -2.098 -6.183 -1.845 1.00 92.00 69 GLU A O 1
ATOM 531 N N . LEU A 1 70 ? -2.386 -5.412 -3.933 1.00 93.75 70 LEU A N 1
ATOM 532 C CA . LEU A 1 70 ? -1.350 -4.377 -3.838 1.00 93.75 70 LEU A CA 1
ATOM 533 C C . LEU A 1 70 ? -1.703 -3.283 -2.821 1.00 93.75 70 LEU A C 1
ATOM 535 O O . LEU A 1 70 ? -0.834 -2.812 -2.084 1.00 93.75 70 LEU A O 1
ATOM 539 N N . SER A 1 71 ? -2.977 -2.895 -2.747 1.00 94.38 71 SER A N 1
ATOM 540 C CA . SER A 1 71 ? -3.483 -1.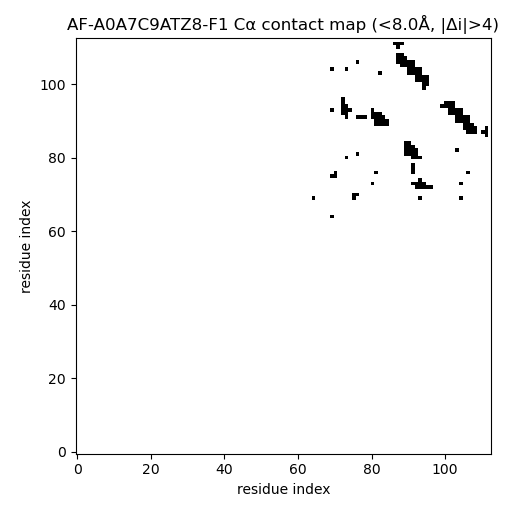946 -1.755 1.00 94.38 71 SER A CA 1
ATOM 541 C C . SER A 1 71 ? -3.288 -2.507 -0.353 1.00 94.38 71 SER A C 1
ATOM 543 O O . SER A 1 71 ? -2.695 -1.848 0.493 1.00 94.38 71 SER A O 1
ATOM 545 N N . ARG A 1 72 ? -3.669 -3.761 -0.100 1.00 94.25 72 ARG A N 1
ATOM 546 C CA . ARG A 1 72 ? -3.444 -4.413 1.197 1.00 94.25 72 ARG A CA 1
ATOM 547 C C . ARG A 1 72 ? -1.956 -4.530 1.527 1.00 94.25 72 ARG A C 1
ATOM 549 O O . ARG A 1 72 ? -1.558 -4.173 2.635 1.00 94.25 72 ARG A O 1
ATOM 556 N N . ALA A 1 73 ? -1.131 -4.953 0.568 1.00 95.00 73 ALA A N 1
ATOM 557 C CA . ALA A 1 73 ? 0.314 -5.087 0.757 1.00 95.00 73 ALA A CA 1
ATOM 558 C C . ALA A 1 73 ? 0.962 -3.757 1.179 1.00 95.00 73 ALA A C 1
ATOM 560 O O . ALA A 1 73 ? 1.822 -3.729 2.060 1.00 95.00 73 ALA A O 1
ATOM 561 N N . THR A 1 74 ? 0.513 -2.644 0.598 1.00 96.19 74 THR A N 1
ATOM 562 C CA . THR A 1 74 ? 1.033 -1.290 0.863 1.00 96.19 74 THR A CA 1
ATOM 563 C C . THR A 1 74 ? 0.298 -0.549 1.982 1.00 96.19 74 THR A C 1
ATOM 565 O O . THR A 1 74 ? 0.594 0.619 2.220 1.00 96.19 74 THR A O 1
ATOM 568 N N . ASN A 1 75 ? -0.640 -1.197 2.684 1.00 96.12 75 ASN A N 1
ATOM 569 C CA . ASN A 1 75 ? -1.542 -0.549 3.642 1.00 96.12 75 ASN A CA 1
ATOM 570 C C . ASN A 1 75 ? -2.262 0.673 3.035 1.00 96.12 75 ASN A C 1
ATOM 572 O O . ASN A 1 75 ? -2.233 1.763 3.580 1.00 96.12 75 ASN A O 1
ATOM 576 N N . ASN A 1 76 ? -2.887 0.486 1.875 1.00 96.19 76 ASN A N 1
ATOM 577 C CA . ASN A 1 76 ? -3.568 1.499 1.068 1.00 96.19 76 ASN A CA 1
ATOM 578 C C . ASN A 1 76 ? -2.661 2.636 0.578 1.00 96.19 76 ASN A C 1
ATOM 580 O O . ASN A 1 76 ? -3.110 3.776 0.464 1.00 96.19 76 ASN A O 1
ATOM 584 N N . PHE A 1 77 ? -1.414 2.317 0.214 1.00 96.69 77 PHE A N 1
ATOM 585 C CA . PHE A 1 77 ? -0.437 3.289 -0.291 1.00 96.69 77 PHE A CA 1
ATOM 586 C C . PHE A 1 77 ? -0.210 4.457 0.681 1.00 96.69 77 PHE A C 1
ATOM 588 O O . PHE A 1 77 ? -0.216 5.618 0.275 1.00 96.69 77 PHE A O 1
ATOM 595 N N . VAL A 1 78 ? -0.060 4.149 1.971 1.00 97.12 78 VAL A N 1
ATOM 596 C CA . VAL A 1 78 ? 0.220 5.154 3.007 1.00 97.12 78 VAL A CA 1
ATOM 597 C C . VAL A 1 78 ? 1.606 5.774 2.828 1.00 97.12 78 VAL A C 1
ATOM 599 O O . VAL A 1 78 ? 2.558 5.098 2.429 1.00 97.12 78 VAL A O 1
ATOM 602 N N . GLU A 1 79 ? 1.731 7.066 3.131 1.00 97.50 79 GLU A N 1
ATOM 603 C CA . GLU A 1 79 ? 2.958 7.829 2.876 1.00 97.50 79 GLU A CA 1
ATOM 604 C C . GLU A 1 79 ? 4.147 7.349 3.722 1.00 97.50 79 GLU A C 1
ATOM 606 O O . GLU A 1 79 ? 5.281 7.416 3.256 1.00 97.50 79 GLU A O 1
ATOM 611 N N . GLU A 1 80 ? 3.924 6.765 4.903 1.00 97.81 80 GLU A N 1
ATOM 612 C CA . GLU A 1 80 ? 4.992 6.193 5.740 1.00 97.81 80 GLU A CA 1
ATOM 613 C C . GLU A 1 80 ? 5.714 5.025 5.059 1.00 97.81 80 GLU A C 1
ATOM 615 O O . GLU A 1 80 ? 6.844 4.693 5.411 1.00 97.81 80 GLU A O 1
ATOM 620 N N . ARG A 1 81 ? 5.061 4.382 4.085 1.00 96.62 81 ARG A N 1
ATOM 621 C CA . ARG A 1 81 ? 5.643 3.300 3.285 1.00 96.62 81 ARG A CA 1
ATOM 622 C C . ARG A 1 81 ? 6.174 3.784 1.945 1.00 96.62 81 ARG A C 1
ATOM 624 O O . ARG A 1 81 ? 6.570 2.961 1.125 1.00 96.62 81 ARG A O 1
ATOM 631 N N . LYS A 1 82 ? 6.182 5.084 1.673 1.00 97.94 82 LYS A N 1
ATOM 632 C CA . LYS A 1 82 ? 6.669 5.614 0.404 1.00 97.94 82 LYS A CA 1
ATOM 633 C C . LYS A 1 82 ? 8.190 5.530 0.335 1.00 97.94 82 LYS A C 1
ATOM 635 O O . LYS A 1 82 ? 8.905 6.049 1.183 1.00 97.94 82 LYS A O 1
ATOM 640 N N . LEU A 1 83 ? 8.670 4.881 -0.714 1.00 98.12 83 LEU A N 1
ATOM 641 C CA . LEU A 1 83 ? 10.086 4.731 -1.037 1.00 98.12 83 LEU A CA 1
ATOM 642 C C . LEU A 1 83 ? 10.586 5.867 -1.939 1.00 98.12 83 LEU A C 1
ATOM 644 O O . LEU A 1 83 ? 11.774 6.172 -1.944 1.00 98.12 83 LEU A O 1
ATOM 648 N N . GLY A 1 84 ? 9.692 6.495 -2.711 1.00 97.06 84 GLY A N 1
ATOM 649 C CA . GLY A 1 84 ? 10.033 7.627 -3.570 1.00 97.06 84 GLY A CA 1
ATOM 650 C C . GLY A 1 84 ? 8.866 8.132 -4.417 1.00 97.06 84 GLY A C 1
ATOM 651 O O . GLY A 1 84 ? 7.780 7.550 -4.431 1.00 97.06 84 GLY A O 1
ATOM 652 N N . GLU A 1 85 ? 9.102 9.220 -5.148 1.00 96.75 85 GLU A N 1
ATOM 653 C CA . GLU A 1 85 ? 8.141 9.842 -6.062 1.00 96.75 85 GLU A CA 1
ATOM 654 C C . GLU A 1 85 ? 8.839 10.327 -7.333 1.00 96.75 85 GLU A C 1
ATOM 656 O O . GLU A 1 85 ? 9.976 10.794 -7.290 1.00 96.75 85 GLU A O 1
ATOM 661 N N . GLY A 1 86 ? 8.153 10.226 -8.468 1.00 92.00 86 GLY A N 1
ATOM 662 C CA . GLY A 1 86 ? 8.584 10.829 -9.726 1.00 92.00 86 GLY A CA 1
ATOM 663 C C . GLY A 1 86 ? 7.391 11.258 -10.576 1.00 92.00 86 GLY A C 1
ATOM 664 O O . GLY A 1 86 ? 6.242 11.142 -10.158 1.00 92.00 86 GLY A O 1
ATOM 665 N N . GLY A 1 87 ? 7.643 11.696 -11.813 1.00 93.06 87 GLY A N 1
ATOM 666 C CA . GLY A 1 87 ? 6.599 12.243 -12.700 1.00 93.06 87 GLY A CA 1
ATOM 667 C C . GLY A 1 87 ? 5.446 11.287 -13.046 1.00 93.06 87 GLY A C 1
ATOM 668 O O . GLY A 1 87 ? 4.388 11.723 -13.486 1.00 93.06 87 GLY A O 1
ATOM 669 N N . PHE A 1 88 ? 5.624 9.988 -12.806 1.00 89.81 88 PHE A N 1
ATO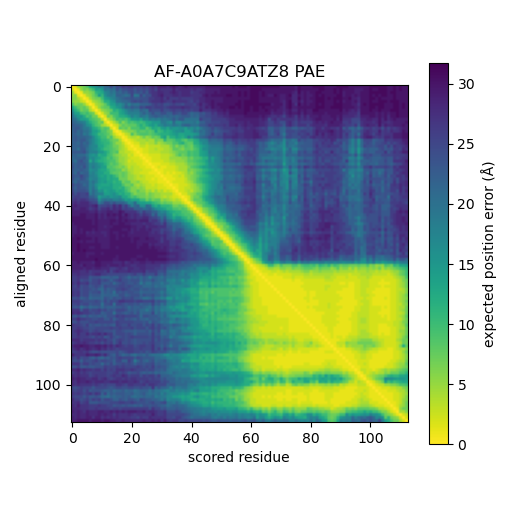M 670 C CA . PHE A 1 88 ? 4.615 8.955 -13.050 1.00 89.81 88 PHE A CA 1
ATOM 671 C C . PHE A 1 88 ? 3.872 8.527 -11.776 1.00 89.81 88 PHE A C 1
ATOM 673 O O . PHE A 1 88 ? 3.026 7.646 -11.855 1.00 89.81 88 PHE A O 1
ATOM 680 N N . GLY A 1 89 ? 4.189 9.105 -10.613 1.00 94.50 89 GLY A N 1
ATOM 681 C CA . GLY A 1 89 ? 3.592 8.769 -9.318 1.00 94.50 89 GLY A CA 1
ATOM 682 C C . GLY A 1 89 ? 4.591 8.231 -8.287 1.00 94.50 89 GLY A C 1
ATOM 683 O O . GLY A 1 89 ? 5.808 8.342 -8.452 1.00 94.50 89 GLY A O 1
ATOM 684 N N . GLY A 1 90 ? 4.055 7.663 -7.203 1.00 96.31 90 GLY A N 1
ATOM 685 C CA . GLY A 1 90 ? 4.816 7.198 -6.039 1.00 96.31 90 GLY A CA 1
ATOM 686 C C . GLY A 1 90 ? 5.162 5.709 -6.077 1.00 96.31 90 GLY A C 1
ATOM 687 O O . GLY A 1 90 ? 4.426 4.901 -6.648 1.00 96.31 90 GLY A O 1
ATOM 688 N N . VAL A 1 91 ? 6.271 5.341 -5.441 1.00 97.94 91 VAL A N 1
ATOM 689 C CA . VAL A 1 91 ? 6.678 3.952 -5.186 1.00 97.94 91 VAL A CA 1
ATOM 690 C C . VAL A 1 91 ? 6.554 3.683 -3.692 1.00 97.94 91 VAL A C 1
ATOM 692 O O . VAL A 1 91 ? 7.053 4.467 -2.892 1.00 97.94 91 VAL A O 1
ATOM 695 N N . TYR A 1 92 ? 5.904 2.584 -3.320 1.00 98.31 92 TYR A N 1
ATOM 696 C CA . TYR A 1 92 ? 5.579 2.235 -1.938 1.00 98.31 92 TYR A CA 1
ATOM 697 C C . TYR A 1 92 ? 6.103 0.839 -1.587 1.00 98.31 92 TYR A C 1
ATOM 699 O O . TYR A 1 92 ? 6.061 -0.067 -2.419 1.00 98.31 92 TYR A O 1
ATOM 707 N N . LEU A 1 93 ? 6.561 0.653 -0.352 1.00 97.69 93 LEU A N 1
ATOM 708 C CA . LEU A 1 93 ? 6.907 -0.638 0.226 1.00 97.69 93 LEU A CA 1
ATOM 709 C C . LEU A 1 93 ? 5.626 -1.436 0.486 1.00 97.69 93 LEU A C 1
ATOM 711 O O . LEU A 1 93 ? 4.723 -0.985 1.197 1.00 97.69 93 LEU A O 1
ATOM 715 N N . GLY A 1 94 ? 5.553 -2.628 -0.089 1.00 96.69 94 GLY A N 1
ATOM 716 C CA . GLY A 1 94 ? 4.488 -3.593 0.131 1.00 96.69 94 GLY A CA 1
ATOM 717 C C . GLY A 1 94 ? 5.007 -4.855 0.811 1.00 96.69 94 GLY A C 1
ATOM 718 O O . GLY A 1 94 ? 6.152 -5.248 0.609 1.00 96.69 94 GLY A O 1
ATOM 719 N N . LEU A 1 95 ? 4.145 -5.508 1.586 1.00 95.69 95 LEU A N 1
ATOM 720 C CA . LEU A 1 95 ? 4.388 -6.834 2.154 1.00 95.69 95 LEU A CA 1
ATOM 721 C C . LEU A 1 95 ? 3.359 -7.812 1.587 1.00 95.69 95 LEU A C 1
ATOM 723 O O . LEU A 1 95 ? 2.169 -7.709 1.892 1.00 95.69 95 LEU A O 1
ATOM 727 N N . LEU A 1 96 ? 3.807 -8.748 0.751 1.00 89.62 96 LEU A N 1
ATOM 728 C CA . LEU A 1 96 ? 2.962 -9.833 0.258 1.00 89.62 96 LEU A CA 1
ATOM 729 C C . LEU A 1 96 ? 2.833 -10.907 1.331 1.00 89.62 96 LEU A C 1
ATOM 731 O O . LEU A 1 96 ? 3.815 -11.313 1.946 1.00 89.62 96 LEU A O 1
ATOM 735 N N . THR A 1 97 ? 1.611 -11.388 1.539 1.00 80.94 97 THR A N 1
ATOM 736 C CA . THR A 1 97 ? 1.345 -12.491 2.471 1.00 80.94 97 THR A CA 1
ATOM 737 C C . THR A 1 97 ? 1.623 -13.851 1.825 1.00 80.94 97 THR A C 1
ATOM 739 O O . THR A 1 97 ? 1.929 -14.808 2.531 1.00 80.94 97 THR A O 1
ATOM 742 N N . ASN A 1 98 ? 1.544 -13.952 0.491 1.00 75.25 98 ASN A N 1
ATOM 743 C CA . ASN A 1 98 ? 1.799 -15.193 -0.237 1.00 75.25 98 ASN A CA 1
ATOM 744 C C . ASN A 1 98 ? 2.307 -14.923 -1.676 1.00 75.25 98 ASN A C 1
ATOM 746 O O . ASN A 1 98 ? 1.550 -14.374 -2.481 1.00 75.25 98 ASN A O 1
ATOM 750 N N . PRO A 1 99 ? 3.561 -15.265 -2.033 1.00 74.00 99 PRO A N 1
ATOM 751 C CA . PRO A 1 99 ? 4.625 -15.707 -1.139 1.00 74.00 99 PRO A CA 1
ATOM 752 C C . PRO A 1 99 ? 5.020 -14.567 -0.191 1.00 74.00 99 PRO A C 1
ATOM 754 O O . PRO A 1 99 ? 4.862 -13.393 -0.524 1.00 74.00 99 PRO A O 1
ATOM 757 N N . HIS A 1 100 ? 5.500 -14.916 1.002 1.00 76.44 100 HIS A N 1
ATOM 758 C CA . HIS A 1 100 ? 5.917 -13.926 1.990 1.00 76.44 100 HIS A CA 1
ATOM 759 C C . HIS A 1 100 ? 7.126 -13.139 1.470 1.00 76.44 100 HIS A C 1
ATOM 761 O O . HIS A 1 100 ? 8.174 -13.731 1.208 1.00 76.44 100 HIS A O 1
ATOM 767 N N . GLY A 1 101 ? 6.999 -11.821 1.321 1.00 89.38 101 GLY A N 1
ATOM 768 C CA . GLY A 1 101 ? 8.103 -11.006 0.818 1.00 89.38 101 GLY A CA 1
ATOM 769 C C . GLY A 1 101 ? 7.822 -9.511 0.769 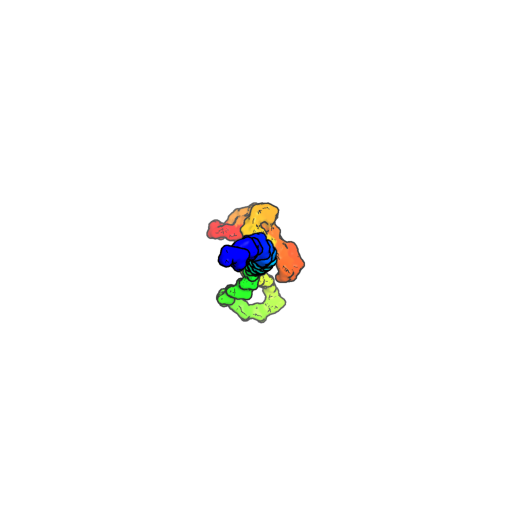1.00 89.38 101 GLY A C 1
ATOM 770 O O . GLY A 1 101 ? 6.676 -9.074 0.647 1.00 89.38 101 GLY A O 1
ATOM 771 N N . GLU A 1 102 ? 8.901 -8.735 0.848 1.00 95.19 102 GLU A N 1
ATOM 772 C CA . GLU A 1 102 ? 8.895 -7.297 0.594 1.00 95.19 102 GLU A CA 1
ATOM 773 C C . GLU A 1 102 ? 8.900 -7.025 -0.910 1.00 95.19 102 GLU A C 1
ATOM 775 O O . GLU A 1 102 ? 9.645 -7.643 -1.673 1.00 95.19 102 GLU A O 1
ATOM 780 N N . ILE A 1 103 ? 8.061 -6.087 -1.335 1.00 94.75 103 ILE A N 1
ATOM 781 C CA . ILE A 1 103 ? 7.948 -5.652 -2.725 1.00 94.75 103 ILE A CA 1
ATOM 782 C C . ILE A 1 103 ? 7.938 -4.128 -2.815 1.00 94.75 103 ILE A C 1
ATOM 784 O O . ILE A 1 103 ? 7.546 -3.436 -1.878 1.00 94.75 103 ILE A O 1
ATOM 788 N N . ALA A 1 104 ? 8.301 -3.601 -3.981 1.00 97.06 104 ALA A N 1
ATOM 789 C CA . ALA A 1 104 ? 8.080 -2.204 -4.328 1.00 97.06 104 ALA A CA 1
ATOM 790 C C . ALA A 1 104 ? 6.884 -2.098 -5.284 1.00 97.06 104 ALA A C 1
ATOM 792 O O . ALA A 1 104 ? 6.878 -2.705 -6.356 1.00 97.06 104 ALA A O 1
ATOM 793 N N . VAL A 1 105 ? 5.873 -1.313 -4.914 1.00 96.25 105 VAL A N 1
ATOM 794 C CA . VAL A 1 105 ? 4.659 -1.094 -5.709 1.00 96.25 105 VAL A CA 1
ATOM 795 C C . VAL A 1 105 ? 4.641 0.336 -6.227 1.00 96.25 105 VAL A C 1
ATOM 797 O O . VAL A 1 105 ? 4.559 1.286 -5.449 1.00 96.25 105 VAL A O 1
ATOM 800 N N . LYS A 1 106 ? 4.675 0.508 -7.550 1.00 96.56 106 LYS A N 1
ATOM 801 C CA . LYS A 1 106 ? 4.521 1.821 -8.187 1.00 96.56 106 LYS A CA 1
ATOM 802 C C . LYS A 1 106 ? 3.044 2.119 -8.441 1.00 96.56 106 LYS A C 1
ATOM 804 O O . LYS A 1 106 ? 2.386 1.402 -9.191 1.00 96.56 106 LYS A O 1
ATOM 809 N N . LYS A 1 107 ? 2.531 3.199 -7.853 1.00 95.56 107 LYS A N 1
ATOM 810 C CA . LYS A 1 107 ? 1.176 3.708 -8.087 1.00 95.56 107 LYS A CA 1
ATOM 811 C C . LYS A 1 107 ? 1.225 4.788 -9.162 1.00 95.56 107 LYS A C 1
ATOM 813 O O . LYS A 1 107 ? 1.729 5.882 -8.917 1.00 95.56 107 LYS A O 1
ATOM 818 N N . VAL A 1 108 ? 0.701 4.472 -10.343 1.00 94.00 108 VAL A N 1
ATOM 819 C CA . VAL A 1 108 ? 0.699 5.396 -11.483 1.00 94.00 108 VAL A CA 1
ATOM 820 C C . VAL A 1 108 ? -0.405 6.447 -11.328 1.00 94.00 108 VAL A C 1
ATOM 822 O O . VAL A 1 108 ? -1.534 6.115 -10.955 1.00 94.00 108 VAL A O 1
ATOM 825 N N . SER A 1 109 ? -0.093 7.719 -11.582 1.00 89.44 109 SER A N 1
ATOM 826 C CA . SER A 1 109 ? -1.075 8.810 -11.551 1.00 89.44 109 SER A CA 1
ATOM 827 C C . SER A 1 109 ? -1.859 8.892 -12.869 1.00 89.44 109 SER A C 1
ATOM 829 O O . SER A 1 109 ? -1.324 8.660 -13.948 1.00 89.44 109 SER A O 1
ATOM 831 N N . ARG A 1 110 ? -3.149 9.259 -12.810 1.00 80.75 110 ARG A N 1
ATOM 832 C CA . ARG A 1 110 ? -4.040 9.319 -13.993 1.00 80.75 110 ARG A CA 1
ATOM 833 C C . ARG A 1 110 ? -3.595 10.306 -15.088 1.00 80.75 110 ARG A C 1
ATOM 835 O O . ARG A 1 110 ? -4.145 10.267 -16.180 1.00 80.75 110 ARG A O 1
ATOM 842 N N . GLY A 1 111 ? -2.648 11.198 -14.795 1.00 69.88 111 GLY A N 1
ATOM 843 C CA . GLY A 1 111 ? -2.148 12.219 -15.720 1.00 69.88 111 GLY A CA 1
ATOM 844 C C . GLY A 1 111 ? -0.785 11.910 -16.336 1.00 69.88 111 GLY A C 1
ATOM 845 O O . GLY A 1 111 ? -0.239 12.775 -17.017 1.00 69.88 111 GLY A O 1
ATOM 846 N N . SER A 1 112 ? -0.210 10.730 -16.088 1.00 62.38 112 SER A N 1
ATOM 847 C CA . SER A 1 112 ? 1.088 10.390 -16.662 1.00 62.38 112 SER A CA 1
ATOM 848 C C . SER A 1 112 ? 0.944 10.060 -18.153 1.00 62.38 112 SER A C 1
ATOM 850 O O . SER A 1 112 ? 0.246 9.104 -18.495 1.00 62.38 112 SER A O 1
ATOM 852 N N . ARG A 1 113 ? 1.563 10.868 -19.018 1.00 58.62 113 ARG A N 1
ATOM 853 C CA . ARG A 1 113 ? 1.672 10.637 -20.466 1.00 58.62 113 ARG A CA 1
ATOM 854 C C . ARG A 1 113 ? 2.924 9.844 -20.803 1.00 58.62 113 ARG A C 1
ATOM 856 O O . ARG A 1 113 ? 3.938 10.055 -20.102 1.00 58.62 113 ARG A O 1
#

Organism: Opuntia streptacantha (NCBI:txid393608)

InterPro domains:
  IPR011009 Protein kinase-like domain superfamily [SSF56112] (60-111)
  IPR017441 Protein kinase, ATP binding site [PS00107] (83-107)
  IPR050528 L-type Lectin-Domain Containing Receptor Kinases [PTHR27007] (9-112)

Mean predicted aligned error: 16.92 Å

Foldseek 3Di:
DPPPPPDDDPPPPVVVVVVVVVVVVVVVVVVVVVCCVVVVVPDPPVPDDDDDDDPPPDPPDDDDDDPVQQCQQQVNVDPVQWPDADPQGTWGWGAHPVVGDIDIDGDGDPPRD

pLDDT: mean 75.61, std 18.29, range [43.38, 98.31]

Sequence (113 aa):
SSDLARKSKNTKVGLVSGAIVVSFLSIGLGLVGFMWWRRRSDAKDDGMVSDLSDDFESGTGPRRFTYAELSRATNNFVEERKLGEGGFGGVYLGLLTNPHGEIAVKKVSRGSR

Solvent-accessible surface area (backbone atoms only — not comparable to full-atom values): 7368 Å² total; per-residue (Å²): 143,85,85,84,78,81,79,91,84,77,76,68,67,72,60,58,63,56,56,55,59,55,50,54,52,51,51,51,51,49,51,53,51,46,47,51,50,57,60,58,66,76,64,84,78,77,88,71,84,88,77,89,85,76,96,68,92,55,103,81,66,84,85,86,76,53,69,66,57,53,29,60,27,21,63,66,67,39,73,94,37,50,78,48,75,54,92,50,34,40,29,25,46,21,47,42,83,78,72,74,44,82,43,81,46,73,50,72,45,98,82,54,127

Radius of gyration: 31.49 Å; Cα contacts (8 Å, |Δi|>4): 77; chains: 1; bounding box: 69×33×89 Å